Protein AF-A0A059LMU3-F1 (afdb_monomer_lite)

Foldseek 3Di:
DADEDADEQPLLDLVVQLVLLVCVVVVPHYDYDYDYDPNDDPVPDDPPPVVVVLLPDDPVCVVVSVVVVVVVLVVVLVCQVQALANPHDDDDSVRSNVQSVLVLCQLCCCVPVVDRSCVVRVSSVSSNVSVCPDPSNVVSDDDSVSSVVVVCVVSVD

pLDDT: mean 73.36, std 16.22, range [33.53, 94.75]

Structure (mmCIF, N/CA/C/O backbone):
data_AF-A0A059LMU3-F1
#
_entry.id   AF-A0A059LMU3-F1
#
loop_
_atom_site.group_PDB
_atom_site.id
_atom_site.type_symbol
_atom_site.label_atom_id
_atom_site.label_alt_id
_atom_site.label_comp_id
_atom_site.label_asym_id
_atom_site.label_entity_id
_atom_site.label_seq_id
_atom_site.pdbx_PDB_ins_code
_atom_site.Cartn_x
_atom_site.Cartn_y
_atom_site.Cartn_z
_atom_site.occupancy
_atom_site.B_iso_or_equiv
_atom_site.auth_seq_id
_atom_site.auth_comp_id
_atom_site.auth_asym_id
_atom_site.auth_atom_id
_atom_site.pdbx_PDB_model_num
ATOM 1 N N . MET A 1 1 ? 19.673 4.477 -20.933 1.00 38.03 1 MET A N 1
ATOM 2 C CA . MET A 1 1 ? 18.891 5.681 -20.578 1.00 38.03 1 MET A CA 1
ATOM 3 C C . MET A 1 1 ? 18.415 5.478 -19.146 1.00 38.03 1 MET A C 1
ATOM 5 O O . MET A 1 1 ? 17.670 4.538 -18.921 1.00 38.03 1 MET A O 1
ATOM 9 N N . TYR A 1 2 ? 18.937 6.238 -18.179 1.00 33.53 2 TYR A N 1
ATOM 10 C CA . TYR A 1 2 ? 18.577 6.091 -16.762 1.00 33.53 2 TYR A CA 1
ATOM 11 C C . TYR A 1 2 ? 17.353 6.955 -16.453 1.00 33.53 2 TYR A C 1
ATOM 13 O O . TYR A 1 2 ? 17.347 8.138 -16.794 1.00 33.53 2 TYR A O 1
ATOM 21 N N . ALA A 1 3 ? 16.331 6.388 -15.813 1.00 37.47 3 ALA A N 1
ATOM 22 C CA . ALA A 1 3 ? 15.228 7.180 -15.284 1.00 37.47 3 ALA A CA 1
ATOM 23 C C . ALA A 1 3 ? 15.706 7.935 -14.031 1.00 37.47 3 ALA A C 1
ATOM 25 O O . ALA A 1 3 ? 16.198 7.326 -13.078 1.00 37.47 3 ALA A O 1
ATOM 26 N N . LEU A 1 4 ? 15.587 9.264 -14.049 1.00 35.88 4 LEU A N 1
ATOM 27 C CA . LEU A 1 4 ? 15.764 10.119 -12.878 1.00 35.88 4 LEU A CA 1
ATOM 28 C C . LEU A 1 4 ? 14.397 10.292 -12.226 1.00 35.88 4 LEU A C 1
ATOM 30 O O . LEU A 1 4 ? 13.528 10.955 -12.789 1.00 35.88 4 LEU A O 1
ATOM 34 N N . ILE A 1 5 ? 14.202 9.695 -11.053 1.00 45.22 5 ILE A N 1
ATOM 35 C CA . ILE A 1 5 ? 13.010 9.953 -10.247 1.00 45.22 5 ILE A CA 1
ATOM 36 C C . ILE A 1 5 ? 13.415 10.951 -9.168 1.00 45.22 5 ILE A C 1
ATOM 38 O O . ILE A 1 5 ? 14.156 10.571 -8.257 1.00 45.22 5 ILE A O 1
ATOM 42 N N . PRO A 1 6 ? 12.955 12.213 -9.237 1.00 42.69 6 PRO A N 1
ATOM 43 C CA . PRO A 1 6 ? 12.993 13.095 -8.086 1.00 42.69 6 PRO A CA 1
ATOM 44 C C . PRO A 1 6 ? 11.989 12.545 -7.073 1.00 42.69 6 PRO A C 1
ATOM 46 O O . PRO A 1 6 ? 10.802 12.865 -7.088 1.00 42.69 6 PRO A O 1
ATOM 49 N N . THR A 1 7 ? 12.447 11.629 -6.227 1.00 43.62 7 THR A N 1
ATOM 50 C CA . THR A 1 7 ? 11.667 11.197 -5.076 1.00 43.62 7 THR A CA 1
ATOM 51 C C . THR A 1 7 ? 11.616 12.379 -4.116 1.00 43.62 7 THR A C 1
ATOM 53 O O . THR A 1 7 ? 12.660 12.962 -3.802 1.00 43.62 7 THR A O 1
ATOM 56 N N . PHE A 1 8 ? 10.419 12.720 -3.625 1.00 40.78 8 PHE A N 1
ATOM 57 C CA . PHE A 1 8 ? 10.279 13.493 -2.386 1.00 40.78 8 PHE A CA 1
ATOM 58 C C . PHE A 1 8 ? 11.220 12.899 -1.326 1.00 40.78 8 PHE A C 1
ATOM 60 O O . PHE A 1 8 ? 11.594 11.732 -1.433 1.00 40.78 8 PHE A O 1
ATOM 67 N N . ALA A 1 9 ? 11.571 13.661 -0.291 1.00 40.97 9 ALA A N 1
ATOM 68 C CA . ALA A 1 9 ? 12.413 13.241 0.842 1.00 40.97 9 ALA A CA 1
ATOM 69 C C . ALA A 1 9 ? 11.888 12.023 1.655 1.00 40.97 9 ALA A C 1
ATOM 71 O O . ALA A 1 9 ? 12.214 11.851 2.821 1.00 40.97 9 ALA A O 1
ATOM 72 N N . ALA A 1 10 ? 11.056 11.185 1.056 1.00 51.97 10 ALA A N 1
ATOM 73 C CA . ALA A 1 10 ? 10.319 10.094 1.614 1.00 51.97 10 ALA A CA 1
ATOM 74 C C . ALA A 1 10 ? 10.362 8.918 0.628 1.00 51.97 10 ALA A C 1
ATOM 76 O O . ALA A 1 10 ? 9.428 8.727 -0.155 1.00 51.97 10 ALA A O 1
ATOM 77 N N . SER A 1 11 ? 11.404 8.083 0.698 1.00 56.44 11 SER A N 1
ATOM 78 C CA . SER A 1 11 ? 11.331 6.703 0.179 1.00 56.44 11 SER A CA 1
ATOM 79 C C . SER A 1 11 ? 10.106 5.960 0.732 1.00 56.44 11 SER A C 1
ATOM 81 O O . SER A 1 11 ? 9.605 5.047 0.091 1.00 56.44 11 SER A O 1
ATOM 83 N N . TRP A 1 12 ? 9.581 6.430 1.870 1.00 64.81 12 TRP A N 1
ATOM 84 C CA . TRP A 1 12 ? 8.361 5.977 2.523 1.00 64.81 12 TRP A CA 1
ATOM 85 C C . TRP A 1 12 ? 7.051 6.411 1.851 1.00 64.81 12 TRP A C 1
ATOM 87 O O . TRP A 1 12 ? 6.001 5.888 2.196 1.00 64.81 12 TRP A O 1
ATOM 97 N N . SER A 1 13 ? 7.045 7.361 0.908 1.00 76.62 13 SER A N 1
ATOM 98 C CA . SER A 1 13 ? 5.791 7.821 0.294 1.00 76.62 13 SER A CA 1
ATOM 99 C C . SER A 1 13 ? 5.163 6.721 -0.573 1.00 76.62 13 SER A C 1
ATOM 101 O O . SER A 1 13 ? 5.838 6.208 -1.472 1.00 76.62 13 SER A O 1
ATOM 103 N N . PRO A 1 14 ? 3.855 6.418 -0.431 1.00 72.56 14 PRO A N 1
ATOM 104 C CA . PRO A 1 14 ? 3.216 5.353 -1.206 1.00 72.56 14 PRO A CA 1
ATOM 105 C C . PRO A 1 14 ? 3.195 5.662 -2.714 1.00 72.56 14 PRO A C 1
ATOM 107 O O . PRO A 1 14 ? 3.116 4.756 -3.543 1.00 72.56 14 PRO A O 1
ATOM 110 N N . PHE A 1 15 ? 3.312 6.940 -3.086 1.00 72.31 15 PHE A N 1
ATOM 111 C CA . PHE A 1 15 ? 3.406 7.381 -4.477 1.00 72.31 15 PHE A CA 1
ATOM 112 C C . PHE A 1 15 ? 4.798 7.141 -5.062 1.00 72.31 15 PHE A C 1
ATOM 114 O O . PHE A 1 15 ? 4.902 6.688 -6.199 1.00 72.31 15 PHE A O 1
ATOM 121 N N . CYS A 1 16 ? 5.855 7.394 -4.284 1.00 73.38 16 CYS A N 1
ATOM 122 C CA . CYS A 1 16 ? 7.223 7.089 -4.701 1.00 73.38 16 CYS A CA 1
ATOM 123 C C . CYS A 1 16 ? 7.429 5.571 -4.764 1.00 73.38 16 CYS A C 1
ATOM 125 O O . CYS A 1 16 ? 7.912 5.074 -5.779 1.00 73.38 16 CYS A O 1
ATOM 127 N N . HIS A 1 17 ? 6.956 4.830 -3.754 1.00 77.81 17 HIS A N 1
ATOM 128 C CA . HIS A 1 17 ? 7.022 3.368 -3.720 1.00 77.81 17 HIS A CA 1
ATOM 129 C C . HIS A 1 17 ? 6.369 2.751 -4.963 1.00 77.81 17 HIS A C 1
ATOM 131 O O . HIS A 1 17 ? 6.985 1.919 -5.617 1.00 77.81 17 HIS A O 1
ATOM 137 N N . ARG A 1 18 ? 5.183 3.216 -5.385 1.00 82.06 18 ARG A N 1
ATOM 138 C CA . ARG A 1 18 ? 4.551 2.756 -6.637 1.00 82.06 18 ARG A CA 1
ATOM 139 C C . ARG A 1 18 ? 5.484 2.860 -7.849 1.00 82.06 18 ARG A C 1
ATOM 141 O O . ARG A 1 18 ? 5.531 1.942 -8.671 1.00 82.06 18 ARG A O 1
ATOM 148 N N . VAL A 1 19 ? 6.157 4.001 -8.007 1.00 77.81 19 VAL A N 1
ATOM 149 C CA . VAL A 1 19 ? 7.035 4.247 -9.160 1.00 77.81 19 VAL A CA 1
ATOM 150 C C . VAL A 1 19 ? 8.243 3.317 -9.101 1.00 77.81 19 VAL A C 1
ATOM 152 O O . VAL A 1 19 ? 8.541 2.667 -10.100 1.00 77.81 19 VAL A O 1
ATOM 155 N N . LEU A 1 20 ? 8.879 3.195 -7.934 1.00 80.25 20 LEU A N 1
ATOM 156 C CA . LEU A 1 20 ? 10.022 2.300 -7.745 1.00 80.25 20 LEU A CA 1
ATOM 157 C C . LEU A 1 20 ? 9.643 0.843 -8.001 1.00 80.25 20 LEU A C 1
ATOM 159 O O . LEU A 1 20 ? 10.294 0.172 -8.794 1.00 80.25 20 LEU A O 1
ATOM 163 N N . LEU A 1 21 ? 8.509 0.402 -7.456 1.00 83.06 21 LEU A N 1
ATOM 164 C CA . LEU A 1 21 ? 7.998 -0.943 -7.677 1.00 83.06 21 LEU A CA 1
ATOM 165 C C . LEU A 1 21 ? 7.766 -1.222 -9.168 1.00 83.06 21 LEU A C 1
ATOM 167 O O . LEU A 1 21 ? 8.090 -2.294 -9.662 1.00 83.06 21 LEU A O 1
ATOM 171 N N . THR A 1 22 ? 7.246 -0.243 -9.912 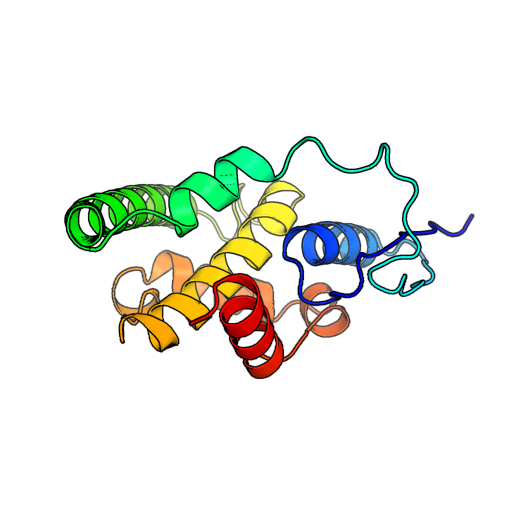1.00 82.00 22 THR A N 1
ATOM 172 C CA . THR A 1 22 ? 7.029 -0.385 -11.360 1.00 82.00 22 THR A CA 1
ATOM 173 C C . THR A 1 22 ? 8.345 -0.522 -12.129 1.00 82.00 22 THR A C 1
ATOM 175 O O . THR A 1 22 ? 8.397 -1.263 -13.111 1.00 82.00 22 THR A O 1
ATOM 178 N N . LEU A 1 23 ? 9.397 0.191 -11.716 1.00 83.69 23 LEU A N 1
ATOM 179 C CA . LEU A 1 23 ? 10.716 0.080 -12.338 1.00 83.69 23 LEU A CA 1
ATOM 180 C C . LEU A 1 23 ? 11.382 -1.263 -12.036 1.00 83.69 23 LEU A C 1
ATOM 182 O O . LEU A 1 23 ? 11.907 -1.885 -12.958 1.00 83.69 23 LEU A O 1
ATOM 186 N N . GLU A 1 24 ? 11.302 -1.718 -10.785 1.00 87.00 24 GLU A N 1
ATOM 187 C CA . GLU A 1 24 ? 11.817 -3.019 -10.349 1.00 87.00 24 GLU A CA 1
ATOM 188 C C . GLU A 1 24 ? 11.137 -4.175 -11.092 1.00 87.00 24 GLU A C 1
ATOM 190 O O . GLU A 1 24 ? 11.811 -5.022 -11.672 1.00 87.00 24 GLU A O 1
ATOM 195 N N . GLU A 1 25 ? 9.802 -4.174 -11.170 1.00 86.00 25 GLU A N 1
ATOM 196 C CA . GLU A 1 25 ? 9.029 -5.197 -11.896 1.00 86.00 25 GLU A CA 1
ATOM 197 C C . GLU A 1 25 ? 9.345 -5.242 -13.396 1.00 86.00 25 GLU A C 1
ATOM 199 O O . GLU A 1 25 ? 9.220 -6.281 -14.039 1.00 86.00 25 GLU A O 1
ATOM 204 N N . LYS A 1 26 ? 9.743 -4.107 -13.977 1.00 86.31 26 LYS A N 1
ATOM 205 C CA . LYS A 1 26 ? 10.131 -4.017 -15.389 1.00 86.31 26 LYS A CA 1
ATOM 206 C C . LYS A 1 26 ? 11.628 -4.221 -15.617 1.00 86.31 26 LYS A C 1
ATOM 208 O O . LYS A 1 26 ? 12.055 -4.146 -16.767 1.00 86.31 26 LYS A O 1
ATOM 213 N N . HIS A 1 27 ? 12.411 -4.446 -14.561 1.00 84.38 27 HIS A N 1
ATOM 214 C CA . HIS A 1 27 ? 13.871 -4.541 -14.610 1.00 84.38 27 HIS A CA 1
ATOM 215 C C . HIS A 1 27 ? 14.533 -3.350 -15.328 1.00 84.38 27 HIS A C 1
ATOM 217 O O . HIS A 1 27 ? 15.506 -3.503 -16.067 1.00 84.38 27 HIS A O 1
ATOM 223 N N . ILE A 1 28 ? 13.986 -2.145 -15.140 1.00 80.25 28 ILE A N 1
ATOM 224 C CA . ILE A 1 28 ? 14.521 -0.925 -15.752 1.00 80.25 28 ILE A CA 1
ATOM 225 C C . ILE A 1 28 ? 15.575 -0.344 -14.805 1.00 80.25 28 ILE A C 1
ATOM 227 O O . ILE A 1 28 ? 15.220 0.003 -13.683 1.00 80.25 28 ILE A O 1
ATOM 231 N N . PRO A 1 29 ? 16.842 -0.175 -15.224 1.00 77.69 29 PRO A N 1
ATOM 232 C CA . PRO A 1 29 ? 17.863 0.415 -14.367 1.00 77.69 29 PRO A CA 1
ATOM 233 C C . PRO A 1 29 ? 17.553 1.888 -14.077 1.00 77.69 29 PRO A C 1
ATOM 235 O O . PRO A 1 29 ? 17.262 2.678 -14.983 1.00 77.69 29 PRO A O 1
ATOM 238 N N . TYR A 1 30 ? 17.663 2.282 -12.812 1.00 76.50 30 TYR A N 1
ATOM 239 C CA . TYR A 1 30 ? 17.413 3.649 -12.364 1.00 76.50 30 TYR A CA 1
ATOM 240 C C . TYR A 1 30 ? 18.447 4.110 -11.341 1.00 76.50 30 TYR A C 1
ATOM 242 O O . TYR A 1 30 ? 19.219 3.323 -10.800 1.00 76.50 30 TYR A O 1
ATOM 250 N N . SER A 1 31 ? 18.465 5.420 -11.097 1.00 69.56 31 SER A N 1
ATOM 251 C CA . SER A 1 31 ? 19.249 6.019 -10.019 1.00 69.56 31 SER A CA 1
ATOM 252 C C . SER A 1 31 ? 18.323 6.828 -9.124 1.00 69.56 31 SER A C 1
ATOM 254 O O . SER A 1 31 ? 17.533 7.641 -9.611 1.00 69.56 31 SER A O 1
ATOM 256 N N . LEU A 1 32 ? 18.402 6.589 -7.817 1.00 67.00 32 LEU A N 1
ATOM 257 C CA . LEU A 1 32 ? 17.657 7.362 -6.832 1.00 67.00 32 LEU A CA 1
ATOM 258 C C . LEU A 1 32 ? 18.382 8.675 -6.567 1.00 67.00 32 LEU A C 1
ATOM 260 O O . LEU A 1 32 ? 19.571 8.687 -6.242 1.00 67.00 32 LEU A O 1
ATOM 264 N N . ARG A 1 33 ? 17.650 9.783 -6.665 1.00 61.19 33 ARG A N 1
ATOM 265 C CA . ARG A 1 33 ? 18.094 11.075 -6.148 1.00 61.19 33 ARG A CA 1
ATOM 266 C C . ARG A 1 33 ? 17.113 11.539 -5.088 1.00 61.19 33 ARG A C 1
ATOM 268 O O . ARG A 1 33 ? 15.981 11.909 -5.391 1.00 61.19 33 ARG A O 1
ATOM 275 N N . TYR A 1 34 ? 17.580 11.520 -3.847 1.00 61.22 34 TYR A N 1
ATOM 276 C CA . TYR A 1 34 ? 16.844 12.055 -2.714 1.00 61.22 34 TYR A CA 1
ATOM 277 C C . TYR A 1 34 ? 16.867 13.580 -2.779 1.00 61.22 34 TYR A C 1
ATOM 279 O O . TYR A 1 34 ? 17.931 14.185 -2.665 1.00 61.22 34 TYR A O 1
ATOM 287 N N . VAL A 1 35 ? 15.700 14.191 -2.971 1.00 55.66 35 VAL A N 1
ATOM 288 C CA . VAL A 1 35 ? 15.544 15.650 -2.950 1.00 55.66 35 VAL A CA 1
ATOM 289 C C . VAL A 1 35 ? 15.075 16.055 -1.558 1.00 55.66 35 VAL A C 1
ATOM 291 O O . VAL A 1 35 ? 14.077 15.524 -1.061 1.00 55.66 35 VAL A O 1
ATOM 294 N N . LYS A 1 36 ? 15.791 16.972 -0.897 1.00 51.97 36 LYS A N 1
ATOM 295 C CA . LYS A 1 36 ? 15.404 17.446 0.439 1.00 51.97 36 LYS A CA 1
ATOM 296 C C . LYS A 1 36 ? 14.143 18.310 0.359 1.00 51.97 36 LYS A C 1
ATOM 298 O O . LYS A 1 36 ? 13.894 19.018 -0.616 1.00 51.97 36 LYS A O 1
ATOM 303 N N . LYS A 1 37 ? 13.334 18.276 1.423 1.00 46.25 37 LYS A N 1
ATOM 304 C CA . LYS A 1 37 ? 12.179 19.171 1.585 1.00 46.25 37 LYS A CA 1
ATOM 305 C C . LYS A 1 37 ? 12.680 20.626 1.569 1.00 46.25 37 LYS A C 1
ATOM 307 O O . LYS A 1 37 ? 13.421 21.004 2.469 1.00 46.25 37 LYS A O 1
ATOM 312 N N . GLY A 1 38 ? 12.290 21.403 0.555 1.00 46.78 38 GLY A N 1
ATOM 313 C CA . GLY A 1 38 ? 12.714 22.800 0.358 1.00 46.78 38 GLY A CA 1
ATOM 314 C C . GLY A 1 38 ? 13.500 23.074 -0.932 1.00 46.78 38 GLY A C 1
ATOM 315 O O . GLY A 1 38 ? 13.710 24.232 -1.260 1.00 46.78 38 GLY A O 1
ATOM 316 N N . GLU A 1 39 ? 13.892 22.041 -1.685 1.00 48.47 39 GLU A N 1
ATOM 317 C CA . GLU A 1 39 ? 14.620 22.181 -2.964 1.00 48.47 39 GLU A CA 1
ATOM 318 C C . GLU A 1 39 ? 13.706 22.089 -4.208 1.00 48.47 39 GLU A C 1
ATOM 320 O O . GLU A 1 39 ? 14.186 22.041 -5.340 1.00 48.47 39 GLU A O 1
ATOM 325 N N . PHE A 1 40 ? 12.381 22.045 -4.022 1.00 43.00 40 PHE A N 1
ATOM 326 C CA . PHE A 1 40 ? 11.423 21.956 -5.128 1.00 43.00 40 PHE A CA 1
ATOM 327 C C . PHE A 1 40 ? 11.035 23.348 -5.660 1.00 43.00 40 PHE A C 1
ATOM 329 O O . PHE A 1 40 ? 10.807 24.246 -4.854 1.00 43.00 40 PHE A O 1
ATOM 336 N N . PRO A 1 41 ? 10.879 23.525 -6.987 1.00 46.50 41 PRO A N 1
ATOM 337 C CA . PRO A 1 41 ? 10.273 24.724 -7.567 1.00 46.50 41 PRO A CA 1
ATOM 338 C C . PRO A 1 41 ? 8.810 24.898 -7.125 1.00 46.50 41 PRO A C 1
ATOM 340 O O . PRO A 1 41 ? 8.047 23.928 -7.106 1.00 46.50 41 PRO A O 1
ATOM 343 N N . ASP A 1 42 ? 8.395 26.136 -6.849 1.00 47.84 42 ASP A N 1
ATOM 344 C CA . ASP A 1 42 ? 7.095 26.483 -6.242 1.00 47.84 42 ASP A CA 1
ATOM 345 C C . ASP A 1 42 ? 5.852 25.979 -7.007 1.00 47.84 42 ASP A C 1
ATOM 347 O O . ASP A 1 42 ? 4.777 25.820 -6.432 1.00 47.84 42 ASP A O 1
ATOM 351 N N . TRP A 1 43 ? 5.979 25.659 -8.297 1.00 49.19 43 TRP A N 1
ATOM 352 C CA . TRP A 1 43 ? 4.868 25.204 -9.142 1.00 49.19 43 TRP A CA 1
ATOM 353 C C . TRP A 1 43 ? 4.489 23.716 -8.968 1.00 49.19 43 TRP A C 1
ATOM 355 O O . TRP A 1 43 ? 3.544 23.246 -9.600 1.00 49.19 43 TRP A O 1
ATOM 365 N N . PHE A 1 44 ? 5.185 22.958 -8.109 1.00 42.66 44 PHE A N 1
ATOM 366 C CA . PHE A 1 44 ? 5.035 21.496 -7.985 1.00 42.66 44 PHE A CA 1
ATOM 367 C C . PHE A 1 44 ? 3.808 21.013 -7.169 1.00 42.66 44 PHE A C 1
ATOM 369 O O . PHE A 1 44 ? 3.530 19.815 -7.122 1.00 42.66 44 PHE A O 1
ATOM 376 N N . SER A 1 45 ? 3.041 21.896 -6.519 1.00 55.28 45 SER A N 1
ATOM 377 C CA . SER A 1 45 ? 2.024 21.492 -5.527 1.00 55.28 45 SER A CA 1
ATOM 378 C C . SER A 1 45 ? 0.606 21.919 -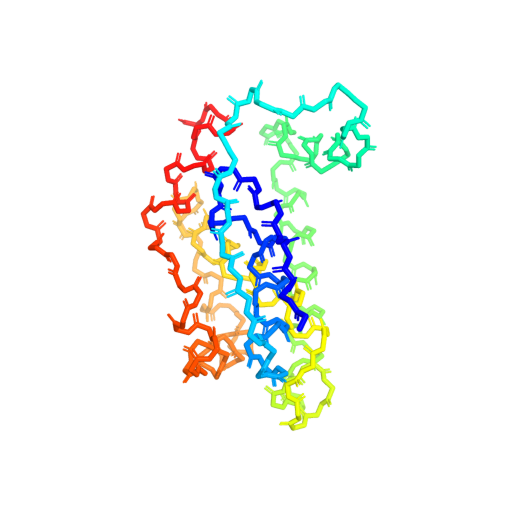5.900 1.00 55.28 45 SER A C 1
ATOM 380 O O . SER A 1 45 ? 0.223 23.032 -5.576 1.00 55.28 45 SER A O 1
ATOM 382 N N . ASN A 1 46 ? -0.202 21.034 -6.504 1.00 51.94 46 ASN A N 1
ATOM 383 C CA . ASN A 1 46 ? -1.653 21.279 -6.664 1.00 51.94 46 ASN A CA 1
ATOM 384 C C . ASN A 1 46 ? -2.580 20.040 -6.591 1.00 51.94 46 ASN A C 1
ATOM 386 O O . ASN A 1 46 ? -3.772 20.164 -6.852 1.00 51.94 46 ASN A O 1
ATOM 390 N N . LEU A 1 47 ? -2.101 18.849 -6.198 1.00 49.72 47 LEU A N 1
ATOM 391 C CA . LEU A 1 47 ? -2.954 17.637 -6.150 1.00 49.72 47 LEU A CA 1
ATOM 392 C C . LEU A 1 47 ? -3.241 17.104 -4.732 1.00 49.72 47 LEU A C 1
ATOM 394 O O . LEU A 1 47 ? -4.250 16.444 -4.502 1.00 49.72 47 LEU A O 1
ATOM 398 N N . PHE A 1 48 ? -2.381 17.415 -3.764 1.00 52.34 48 PHE A N 1
ATOM 399 C CA . PHE A 1 48 ? -2.442 16.894 -2.393 1.00 52.34 48 PHE A CA 1
ATOM 400 C C . PHE A 1 48 ? -3.455 17.531 -1.406 1.00 52.34 48 PHE A C 1
ATOM 402 O O . PHE A 1 48 ? -3.780 16.857 -0.428 1.00 52.34 48 PHE A O 1
ATOM 409 N N . PRO A 1 49 ? -3.998 18.755 -1.606 1.00 58.69 49 PRO A N 1
ATOM 410 C CA . PRO A 1 49 ? -4.871 19.395 -0.611 1.00 58.69 49 PRO A CA 1
ATOM 411 C C . PRO A 1 49 ? -6.125 18.588 -0.230 1.00 58.69 49 PRO A C 1
ATOM 413 O O . PRO A 1 49 ? -6.421 18.446 0.949 1.00 58.69 49 PRO A O 1
ATOM 416 N N . LYS A 1 50 ? -6.795 17.939 -1.195 1.00 55.19 50 LYS A N 1
ATOM 417 C CA . LYS A 1 50 ? -8.065 17.221 -0.949 1.00 55.19 50 LYS A CA 1
ATOM 418 C C . LYS A 1 50 ? -7.938 15.977 -0.065 1.00 55.19 50 LYS A C 1
ATOM 420 O O . LYS A 1 50 ? -8.882 15.593 0.611 1.00 55.19 50 LYS A O 1
ATOM 425 N N . PHE A 1 51 ? -6.780 15.322 -0.095 1.00 50.69 51 PHE A N 1
ATOM 426 C CA . PHE A 1 51 ? -6.497 14.164 0.756 1.00 50.69 51 PHE A CA 1
ATOM 427 C C . PHE A 1 51 ? -6.134 14.597 2.187 1.00 50.69 51 PHE A C 1
ATOM 429 O O . PHE A 1 51 ? -6.477 13.918 3.151 1.00 50.69 51 PHE A O 1
ATOM 436 N N . VAL A 1 52 ? -5.496 15.763 2.329 1.00 58.03 52 VAL A N 1
ATOM 437 C CA . VAL A 1 52 ? -5.172 16.378 3.626 1.00 58.03 52 VAL A CA 1
ATOM 438 C C . VAL A 1 52 ? -6.434 16.848 4.355 1.00 58.03 52 VAL A C 1
ATOM 440 O O . VAL A 1 52 ? -6.485 16.760 5.579 1.00 58.03 52 VAL A O 1
ATOM 443 N N . ASP A 1 53 ? -7.462 17.279 3.625 1.00 59.94 53 ASP A N 1
ATOM 444 C CA . ASP A 1 53 ? -8.738 17.705 4.213 1.00 59.94 53 ASP A CA 1
ATOM 445 C C . ASP A 1 53 ? -9.471 16.555 4.929 1.00 59.94 53 ASP A C 1
ATOM 447 O O . ASP A 1 53 ? -10.035 16.761 6.000 1.00 59.94 53 ASP A O 1
ATOM 451 N N . VAL A 1 54 ? -9.383 15.324 4.408 1.00 55.94 54 VAL A N 1
ATOM 452 C CA . VAL A 1 54 ? -9.955 14.122 5.050 1.00 55.94 54 VAL A CA 1
ATOM 453 C C . VAL A 1 54 ? -9.219 13.777 6.346 1.00 55.94 54 VAL A C 1
ATOM 455 O O . VAL A 1 54 ? -9.833 13.393 7.336 1.00 55.94 54 VAL A O 1
ATOM 458 N N . LEU A 1 55 ? -7.896 13.944 6.362 1.00 53.12 55 LEU A N 1
ATOM 459 C CA . LEU A 1 55 ? -7.059 13.608 7.517 1.00 53.12 55 LEU A CA 1
ATOM 460 C C . LEU A 1 55 ? -7.151 14.628 8.660 1.00 53.12 55 LEU A C 1
ATOM 462 O O . LEU A 1 55 ? -6.788 14.310 9.788 1.00 53.12 55 LEU A O 1
ATOM 466 N N . LYS A 1 56 ? -7.636 15.841 8.381 1.00 54.28 56 LYS A N 1
ATOM 467 C CA . LYS A 1 56 ? -7.833 16.915 9.367 1.00 54.28 56 LYS A CA 1
ATOM 468 C C . LYS A 1 56 ? -9.246 16.957 9.967 1.00 54.28 56 LYS A C 1
ATOM 470 O O . LYS A 1 56 ? -9.526 17.851 10.765 1.00 54.28 56 LYS A O 1
ATOM 475 N N . ALA A 1 57 ? -10.137 16.037 9.591 1.00 51.22 57 ALA A N 1
ATOM 476 C CA . ALA A 1 57 ? -11.507 15.993 10.103 1.00 51.22 57 ALA A CA 1
ATOM 477 C C . ALA A 1 57 ? -11.565 15.638 11.609 1.00 51.22 57 ALA A C 1
ATOM 479 O O . ALA A 1 57 ? -10.709 14.927 12.135 1.00 51.22 57 ALA A O 1
ATOM 480 N N . THR A 1 58 ? -12.563 16.168 12.326 1.00 37.25 58 THR A N 1
ATOM 481 C CA . THR A 1 58 ? -12.626 16.170 13.806 1.00 37.25 58 THR A CA 1
ATOM 482 C C . THR A 1 58 ? -13.246 14.903 14.423 1.00 37.25 58 THR A C 1
ATOM 484 O O . THR A 1 58 ? -13.823 14.069 13.732 1.00 37.25 58 THR A O 1
ATOM 487 N N . SER A 1 59 ? -13.172 14.746 15.757 1.00 49.59 59 SER A N 1
ATOM 488 C CA . SER A 1 59 ? -13.625 13.546 16.497 1.00 49.59 59 SER A CA 1
ATOM 489 C C . SER A 1 59 ? -15.112 13.194 16.343 1.00 49.59 59 SER A C 1
ATOM 491 O O . SER A 1 59 ? -15.476 12.035 16.530 1.00 49.59 59 SER A O 1
ATOM 493 N N . LYS A 1 60 ? -15.965 14.150 15.959 1.00 46.22 60 LYS A N 1
ATOM 494 C CA . LYS A 1 60 ? -17.388 13.912 15.662 1.00 46.22 60 LYS A CA 1
ATOM 495 C C . LYS A 1 60 ? -17.598 13.168 14.330 1.00 46.22 60 LYS A C 1
ATOM 497 O O . LYS A 1 60 ? -18.610 12.496 14.170 1.00 46.22 60 LYS A O 1
ATOM 502 N N . ASP A 1 61 ? -16.607 13.220 13.438 1.00 53.59 61 ASP A N 1
ATOM 503 C CA . ASP A 1 61 ? -16.624 12.643 12.085 1.00 53.59 61 ASP A CA 1
ATOM 504 C C . ASP A 1 61 ? -15.831 11.323 11.994 1.00 53.59 61 ASP A C 1
ATOM 506 O O . ASP A 1 61 ? -15.819 10.655 10.957 1.00 53.59 61 ASP A O 1
ATOM 510 N N . LYS A 1 62 ? -15.163 10.924 13.087 1.00 56.38 62 LYS A N 1
ATOM 511 C CA . LYS A 1 62 ? -14.255 9.764 13.145 1.00 56.38 62 LYS A CA 1
ATOM 512 C C . LYS A 1 62 ? -14.967 8.425 12.937 1.00 56.38 62 LYS A C 1
ATOM 514 O O . LYS A 1 62 ? -14.432 7.562 12.249 1.00 56.38 62 LYS A O 1
ATOM 519 N N . ALA A 1 63 ? -16.167 8.261 13.502 1.00 62.56 63 ALA A N 1
ATOM 520 C CA . ALA A 1 63 ? -16.970 7.046 13.331 1.00 62.56 63 ALA A CA 1
ATOM 521 C C . ALA A 1 63 ? -17.405 6.869 11.867 1.00 62.56 63 ALA A C 1
ATOM 523 O O . ALA A 1 63 ? -17.092 5.851 11.258 1.00 62.56 63 ALA A O 1
ATOM 524 N N . SER A 1 64 ? -17.977 7.917 11.265 1.00 68.19 64 SER A N 1
ATOM 525 C CA . SER A 1 64 ? -18.368 7.917 9.849 1.00 68.19 64 SER A CA 1
ATOM 526 C C . SER A 1 64 ? -17.170 7.721 8.908 1.00 68.19 64 SER A C 1
ATOM 528 O O . SER A 1 64 ? -17.248 6.968 7.939 1.00 68.19 64 SER A O 1
ATOM 530 N N . SER A 1 65 ? -16.021 8.328 9.224 1.00 71.19 65 SER A N 1
ATOM 531 C CA . SER A 1 65 ? -14.785 8.143 8.451 1.00 71.19 65 SER A CA 1
ATOM 532 C C . SER A 1 65 ? -14.246 6.710 8.543 1.00 71.19 65 SER A C 1
ATOM 534 O O . SER A 1 65 ? -13.755 6.167 7.552 1.00 71.19 65 SER A O 1
ATOM 536 N N . LYS A 1 66 ? -14.354 6.073 9.718 1.00 76.06 66 LYS A N 1
ATOM 537 C CA . LYS A 1 66 ? -13.975 4.668 9.915 1.00 76.06 66 LYS A CA 1
ATOM 538 C C . LYS A 1 66 ? -14.905 3.728 9.150 1.00 76.06 66 LYS A C 1
ATOM 540 O O . LYS A 1 66 ? -14.411 2.827 8.481 1.00 76.06 66 LYS A O 1
ATOM 545 N N . GLU A 1 67 ? -16.212 3.967 9.192 1.00 78.06 67 GLU A N 1
ATOM 546 C CA . GLU A 1 67 ? -17.216 3.202 8.438 1.00 78.06 67 GLU A CA 1
ATOM 547 C C . GLU A 1 67 ? -16.982 3.305 6.923 1.00 78.06 67 GLU A C 1
ATOM 549 O O . GLU A 1 67 ? -17.001 2.296 6.217 1.00 78.06 67 GLU A O 1
ATOM 554 N N . ALA A 1 68 ? -16.668 4.503 6.419 1.00 77.00 68 ALA A N 1
ATOM 555 C CA . ALA A 1 68 ? -16.312 4.702 5.01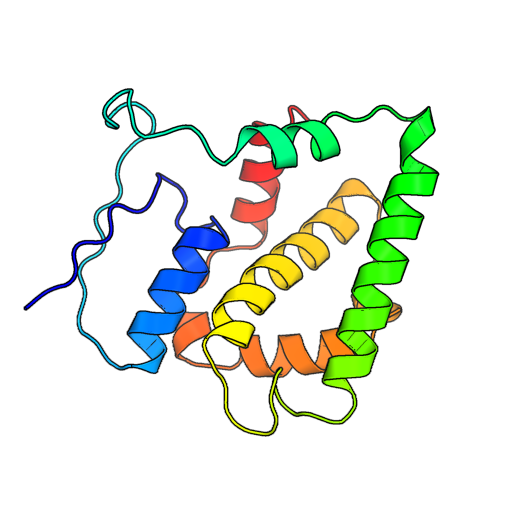6 1.00 77.00 68 ALA A CA 1
ATOM 556 C C . ALA A 1 68 ? -15.047 3.914 4.628 1.00 77.00 68 ALA A C 1
ATOM 558 O O . ALA A 1 68 ? -15.030 3.236 3.600 1.00 77.00 68 ALA A O 1
ATOM 559 N N . LEU A 1 69 ? -14.007 3.935 5.470 1.00 77.06 69 LEU A N 1
ATOM 560 C CA . LEU A 1 69 ? -12.794 3.144 5.245 1.00 77.06 69 LEU A CA 1
ATOM 561 C C . LEU A 1 69 ? -13.079 1.634 5.275 1.00 77.06 69 LEU A C 1
ATOM 563 O O . LEU A 1 69 ? -12.546 0.898 4.448 1.00 77.06 69 LEU A O 1
ATOM 567 N N . GLN A 1 70 ? -13.923 1.167 6.194 1.00 83.88 70 GLN A N 1
ATOM 568 C CA . GLN A 1 70 ? -14.341 -0.235 6.267 1.00 83.88 70 GLN A CA 1
ATOM 569 C C . GLN A 1 70 ? -15.105 -0.673 5.012 1.00 83.88 70 GLN A C 1
ATOM 571 O O . GLN A 1 70 ? -14.867 -1.773 4.510 1.00 83.88 70 GLN A O 1
ATOM 576 N N . SER A 1 71 ? -15.976 0.185 4.473 1.00 76.06 71 SER A N 1
ATOM 577 C CA . SER A 1 71 ? -16.688 -0.064 3.212 1.00 76.06 71 SER A CA 1
ATOM 578 C C . SER A 1 71 ? -15.714 -0.236 2.040 1.00 76.06 71 SER A C 1
ATOM 580 O O . SER A 1 71 ? -15.750 -1.246 1.336 1.00 76.06 71 SER A O 1
ATOM 582 N N . GLU A 1 72 ? -14.758 0.685 1.891 1.00 80.12 72 GLU A N 1
ATOM 583 C CA . GLU A 1 72 ? -13.736 0.606 0.839 1.00 80.12 72 GLU A CA 1
ATOM 584 C C . GLU A 1 72 ? -12.831 -0.627 0.993 1.00 80.12 72 GLU A C 1
ATOM 586 O O . GLU A 1 72 ? -12.517 -1.296 0.008 1.00 80.12 72 GLU A O 1
ATOM 591 N N . LEU A 1 73 ? -12.426 -0.973 2.222 1.00 83.38 73 LEU A N 1
ATOM 592 C CA . LEU A 1 73 ? -11.628 -2.175 2.492 1.00 83.38 73 LEU A CA 1
ATOM 593 C C . LEU A 1 73 ? -12.400 -3.460 2.184 1.00 83.38 73 LEU A C 1
ATOM 595 O O . LEU A 1 73 ? -11.810 -4.393 1.645 1.00 83.38 73 LEU A O 1
ATOM 599 N N . SER A 1 74 ? -13.705 -3.492 2.454 1.00 81.00 74 SER A N 1
ATOM 600 C CA . SER A 1 74 ? -14.564 -4.626 2.092 1.00 81.00 74 SER A CA 1
ATOM 601 C C . SER A 1 74 ? -14.619 -4.793 0.572 1.00 81.00 74 SER A C 1
ATOM 603 O O . SER A 1 74 ? -14.299 -5.863 0.062 1.00 81.00 74 SER A O 1
ATOM 605 N N . ALA A 1 75 ? -14.865 -3.705 -0.167 1.00 78.69 75 ALA A N 1
ATOM 606 C CA . ALA A 1 75 ? -14.883 -3.718 -1.631 1.00 78.69 75 ALA A CA 1
ATOM 607 C C . ALA A 1 75 ? -13.519 -4.077 -2.256 1.00 78.69 75 ALA A C 1
ATOM 609 O O . ALA A 1 75 ? -13.451 -4.644 -3.351 1.00 78.69 75 ALA A O 1
ATOM 610 N N . VAL A 1 76 ? -12.409 -3.726 -1.597 1.00 79.81 76 VAL A N 1
ATOM 611 C CA . VAL A 1 76 ? -11.067 -4.186 -1.985 1.00 79.81 76 VAL A CA 1
ATOM 612 C C . VAL A 1 76 ? -10.906 -5.676 -1.699 1.00 79.81 76 VAL A C 1
ATOM 614 O O . VAL A 1 76 ? -10.387 -6.385 -2.556 1.00 79.81 76 VAL A O 1
ATOM 617 N N . GLY A 1 77 ? -11.346 -6.148 -0.531 1.00 82.44 77 GLY A N 1
ATOM 618 C CA . GLY A 1 77 ? -11.328 -7.557 -0.146 1.00 82.44 77 GLY A CA 1
ATOM 619 C C . GLY A 1 77 ? -12.032 -8.436 -1.174 1.00 82.44 77 GLY A C 1
ATOM 620 O O . GLY A 1 77 ? -11.384 -9.312 -1.734 1.00 82.44 77 GLY A O 1
ATOM 621 N N . GLU A 1 78 ? -13.284 -8.120 -1.507 1.00 81.12 78 GLU A N 1
ATOM 622 C CA . GLU A 1 78 ? -14.099 -8.841 -2.500 1.00 81.12 78 GLU A CA 1
ATOM 623 C C . GLU A 1 78 ? -13.385 -8.975 -3.854 1.00 81.12 78 GLU A C 1
ATOM 625 O O . GLU A 1 78 ? -13.309 -10.052 -4.437 1.00 81.12 78 GLU A O 1
ATOM 630 N N . LYS A 1 79 ? -12.763 -7.896 -4.348 1.00 78.75 79 LYS A N 1
ATOM 631 C CA . LYS A 1 79 ? -12.020 -7.919 -5.626 1.00 78.75 79 LYS A CA 1
ATOM 632 C C . LYS A 1 79 ? -10.768 -8.802 -5.587 1.00 78.75 79 LYS A C 1
ATOM 634 O O . LYS A 1 79 ? -10.265 -9.200 -6.641 1.00 78.75 79 LYS A O 1
ATOM 639 N N . LEU A 1 80 ? -10.238 -9.060 -4.393 1.00 79.81 80 LEU A N 1
ATOM 640 C CA . LEU A 1 80 ? -9.030 -9.846 -4.154 1.00 79.81 80 LEU A CA 1
ATOM 641 C C . LEU A 1 80 ? -9.319 -11.297 -3.743 1.00 79.81 80 LEU A C 1
ATOM 643 O O . LEU A 1 80 ? -8.370 -12.075 -3.669 1.00 79.81 80 LEU A O 1
ATOM 647 N N . GLU A 1 81 ? -10.569 -11.672 -3.464 1.00 79.06 81 GLU A N 1
ATOM 648 C CA . GLU A 1 81 ? -10.923 -13.035 -3.036 1.00 79.06 81 GLU A CA 1
ATOM 649 C C . GLU A 1 81 ? -10.650 -14.065 -4.134 1.00 79.06 81 GLU A C 1
ATOM 651 O O . GLU A 1 81 ? -9.985 -15.072 -3.885 1.00 79.06 81 GLU A O 1
ATOM 656 N N . ASP A 1 82 ? -11.061 -13.758 -5.363 1.00 74.44 82 ASP A N 1
ATOM 657 C CA . ASP A 1 82 ? -10.948 -14.680 -6.498 1.00 74.44 82 ASP A CA 1
A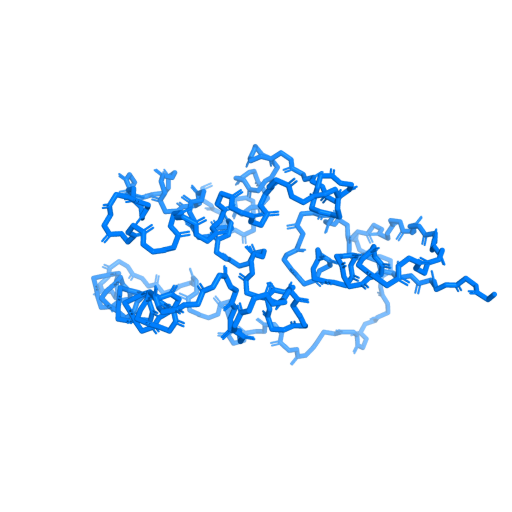TOM 658 C C . ASP A 1 82 ? -9.610 -14.584 -7.244 1.00 74.44 82 ASP A C 1
ATOM 660 O O . ASP A 1 82 ? -9.360 -15.341 -8.183 1.00 74.44 82 ASP A O 1
ATOM 664 N N . ASN A 1 83 ? -8.733 -13.647 -6.865 1.00 74.88 83 ASN A N 1
ATOM 665 C CA . ASN A 1 83 ? -7.522 -13.350 -7.623 1.00 74.88 83 ASN A CA 1
ATOM 666 C C . ASN A 1 83 ? -6.260 -13.301 -6.752 1.00 74.88 83 ASN A C 1
ATOM 668 O O . ASN A 1 83 ? -6.227 -12.763 -5.644 1.00 74.88 83 ASN A O 1
ATOM 672 N N . LYS A 1 84 ? -5.140 -13.789 -7.295 1.00 82.69 84 LYS A N 1
ATOM 673 C CA . LYS A 1 84 ? -3.835 -13.686 -6.625 1.00 82.69 84 LYS A CA 1
ATOM 674 C C . LYS A 1 84 ? -3.392 -12.225 -6.451 1.00 82.69 84 LYS A C 1
ATOM 676 O O . LYS A 1 84 ? -2.831 -11.884 -5.405 1.00 82.69 84 LYS A O 1
ATOM 681 N N . PHE A 1 85 ? -3.658 -11.388 -7.449 1.00 82.94 85 PHE A N 1
ATOM 682 C CA . PHE A 1 85 ? -3.417 -9.945 -7.516 1.00 82.94 85 PHE A CA 1
ATOM 683 C C . PHE A 1 85 ? -4.669 -9.241 -8.070 1.00 82.94 85 PHE A C 1
ATOM 685 O O . PHE A 1 85 ? -5.644 -9.895 -8.409 1.00 82.94 85 PHE A O 1
ATOM 692 N N . TYR A 1 86 ? -4.680 -7.915 -8.183 1.00 68.88 86 TYR A N 1
ATOM 693 C CA . TYR A 1 86 ? -5.854 -7.118 -8.556 1.00 68.88 86 TYR A CA 1
ATOM 694 C C . TYR A 1 86 ? -6.558 -7.596 -9.836 1.00 68.88 86 TYR A C 1
ATOM 696 O O . TYR A 1 86 ? -7.774 -7.470 -9.953 1.00 68.88 86 TYR A O 1
ATOM 704 N N . LYS A 1 87 ? -5.809 -8.134 -10.808 1.00 75.44 87 LYS A N 1
ATOM 705 C CA . LYS A 1 87 ? -6.364 -8.670 -12.056 1.00 75.44 87 LYS A CA 1
ATOM 706 C C . LYS A 1 87 ? -5.767 -10.041 -12.389 1.00 75.44 87 LYS A C 1
ATOM 708 O O . LYS A 1 87 ? -4.992 -10.176 -13.336 1.00 75.44 87 LYS A O 1
ATOM 713 N N . GLY A 1 88 ? -6.146 -11.048 -11.606 1.00 78.38 88 GLY A N 1
ATOM 714 C CA . GLY A 1 88 ? -5.750 -12.444 -11.805 1.00 78.38 88 GLY A CA 1
ATOM 715 C C . GLY A 1 88 ? -4.388 -12.778 -11.198 1.00 78.38 88 GLY A C 1
ATOM 716 O O . GLY A 1 88 ? -4.060 -12.341 -10.095 1.00 78.38 88 GLY A O 1
ATOM 717 N N . ASP A 1 89 ? -3.590 -13.568 -11.916 1.00 86.56 89 ASP A N 1
ATOM 718 C CA . ASP A 1 89 ? -2.355 -14.162 -11.383 1.00 86.56 89 ASP A CA 1
ATOM 719 C C . ASP A 1 89 ? -1.096 -13.307 -11.534 1.00 86.56 89 ASP A C 1
ATOM 721 O O . ASP A 1 89 ? -0.063 -13.598 -10.917 1.00 86.56 89 ASP A O 1
ATOM 725 N N . LEU A 1 90 ? -1.170 -12.250 -12.343 1.00 82.62 90 LEU A N 1
ATOM 726 C CA . LEU A 1 90 ? -0.036 -11.392 -12.659 1.00 82.62 90 LEU A CA 1
ATOM 727 C C . LEU A 1 90 ? -0.089 -10.096 -11.857 1.00 82.62 90 LEU A C 1
ATOM 729 O O . LEU A 1 90 ? -1.103 -9.404 -11.823 1.00 82.62 90 LEU A O 1
ATOM 733 N N . PHE A 1 91 ? 1.046 -9.756 -11.254 1.00 82.50 91 PHE A N 1
ATOM 734 C CA . PHE A 1 91 ? 1.233 -8.478 -10.585 1.00 82.50 91 PHE A CA 1
ATOM 735 C C . PHE A 1 91 ? 1.321 -7.356 -11.628 1.00 82.50 91 PHE A C 1
ATOM 737 O O . PHE A 1 91 ? 2.109 -7.449 -12.572 1.00 82.50 91 PHE A O 1
ATOM 744 N N . GLY A 1 92 ? 0.528 -6.296 -11.470 1.00 75.56 92 GLY A N 1
ATOM 745 C CA . GLY A 1 92 ? 0.432 -5.211 -12.443 1.00 75.56 92 GLY A CA 1
ATOM 746 C C . GLY A 1 92 ? 0.490 -3.806 -11.847 1.00 75.56 92 GLY A C 1
ATOM 747 O O . GLY A 1 92 ? 0.709 -3.579 -10.659 1.00 75.56 92 GLY A O 1
ATOM 748 N N . ALA A 1 93 ? 0.263 -2.811 -12.708 1.00 71.88 93 ALA A N 1
ATOM 749 C CA . ALA A 1 93 ? 0.317 -1.398 -12.323 1.00 71.88 93 ALA A CA 1
ATOM 750 C C . ALA A 1 93 ? -0.740 -1.009 -11.271 1.00 71.88 93 ALA A C 1
ATOM 752 O O . ALA A 1 93 ? -0.519 -0.075 -10.497 1.00 71.88 93 ALA A O 1
ATOM 753 N N . ALA A 1 94 ? -1.882 -1.705 -11.256 1.00 70.62 94 ALA A N 1
ATOM 754 C CA . ALA A 1 94 ? -2.915 -1.522 -10.243 1.00 70.62 94 ALA A CA 1
ATOM 755 C C . ALA A 1 94 ? -2.429 -2.007 -8.870 1.00 70.62 94 ALA A C 1
ATOM 757 O O . ALA A 1 94 ? -2.566 -1.283 -7.886 1.00 70.62 94 ALA A O 1
ATOM 758 N N . ASP A 1 95 ? -1.765 -3.162 -8.819 1.00 80.94 95 ASP A N 1
ATOM 759 C CA . ASP A 1 95 ? -1.164 -3.701 -7.598 1.00 80.94 95 ASP A CA 1
ATOM 760 C C . ASP A 1 95 ? -0.050 -2.802 -7.068 1.00 80.94 95 ASP A C 1
ATOM 762 O O . ASP A 1 95 ? -0.019 -2.481 -5.879 1.00 80.94 95 ASP A O 1
ATOM 766 N N . ALA A 1 96 ? 0.807 -2.302 -7.965 1.00 76.19 96 ALA A N 1
ATOM 767 C CA . ALA A 1 96 ? 1.856 -1.342 -7.630 1.00 76.19 96 ALA A CA 1
ATOM 768 C C . ALA A 1 96 ? 1.300 -0.044 -7.029 1.00 76.19 96 ALA A C 1
ATOM 770 O O . ALA A 1 96 ? 1.969 0.612 -6.234 1.00 76.19 96 ALA A O 1
ATOM 771 N N . ALA A 1 97 ? 0.076 0.343 -7.400 1.00 73.38 97 ALA A N 1
ATOM 772 C CA . ALA A 1 97 ? -0.601 1.511 -6.851 1.00 73.38 97 ALA A CA 1
ATOM 773 C C . ALA A 1 97 ? -1.348 1.221 -5.541 1.00 73.38 97 ALA A C 1
ATOM 775 O O . ALA A 1 97 ? -1.454 2.107 -4.690 1.00 73.38 97 ALA A O 1
ATOM 776 N N . LEU A 1 98 ? -1.896 0.013 -5.401 1.00 81.12 98 LEU A N 1
ATOM 777 C CA . LEU A 1 98 ? -2.724 -0.401 -4.272 1.00 81.12 98 LEU A CA 1
ATOM 778 C C . LEU A 1 98 ? -1.878 -0.832 -3.068 1.00 81.12 98 LEU A C 1
ATOM 780 O O . LEU A 1 98 ? -2.148 -0.408 -1.944 1.00 81.12 98 LEU A O 1
ATOM 784 N N . ALA A 1 99 ? -0.840 -1.639 -3.286 1.00 87.25 99 ALA A N 1
ATOM 785 C CA . ALA A 1 99 ? -0.083 -2.264 -2.205 1.00 87.25 99 ALA A CA 1
ATOM 786 C C . ALA A 1 99 ? 0.613 -1.270 -1.255 1.00 87.25 99 ALA A C 1
ATOM 788 O O . ALA A 1 99 ? 0.485 -1.453 -0.041 1.00 87.25 99 ALA A O 1
ATOM 789 N N . PRO A 1 100 ? 1.269 -0.185 -1.724 1.00 87.19 100 PRO A N 1
ATOM 790 C CA . PRO A 1 100 ? 1.846 0.809 -0.817 1.00 87.19 100 PRO A CA 1
ATOM 791 C C . PRO A 1 100 ? 0.795 1.500 0.060 1.00 87.19 100 PRO A C 1
ATOM 793 O O . PRO A 1 100 ? 1.044 1.775 1.232 1.00 87.19 100 PRO A O 1
ATOM 796 N N . LYS A 1 101 ? -0.414 1.728 -0.473 1.00 85.25 101 LYS A N 1
ATOM 797 C CA . LYS A 1 101 ? -1.520 2.327 0.288 1.00 85.25 101 LYS A CA 1
ATOM 798 C C . LYS A 1 101 ? -2.021 1.383 1.377 1.00 85.25 101 LYS A C 1
ATOM 800 O O . LYS A 1 101 ? -2.133 1.796 2.526 1.00 85.25 101 LYS A O 1
ATOM 805 N N . LEU A 1 102 ? -2.264 0.116 1.035 1.00 87.38 102 LEU A N 1
ATOM 806 C CA . LEU A 1 102 ? -2.688 -0.897 2.006 1.00 87.38 102 LEU A CA 1
ATOM 807 C C . LEU A 1 102 ? -1.637 -1.105 3.102 1.00 87.38 102 LEU A C 1
ATOM 809 O O . LEU A 1 102 ? -1.991 -1.206 4.271 1.00 87.38 102 LEU A O 1
ATOM 813 N N . HIS A 1 103 ? -0.347 -1.102 2.753 1.00 91.62 103 HIS A N 1
ATOM 814 C CA . HIS A 1 103 ? 0.739 -1.184 3.730 1.00 91.62 103 HIS A CA 1
ATOM 815 C C . HIS A 1 103 ? 0.674 -0.053 4.767 1.00 91.62 103 HIS A C 1
ATOM 817 O O . HIS A 1 103 ? 0.739 -0.330 5.963 1.00 91.62 103 HIS A O 1
ATOM 823 N N . HIS A 1 104 ? 0.459 1.188 4.324 1.00 88.62 104 HIS A N 1
ATOM 824 C CA . HIS A 1 104 ? 0.335 2.343 5.216 1.00 88.62 104 HIS A CA 1
ATOM 825 C C . HIS A 1 104 ? -0.916 2.280 6.091 1.00 88.62 104 HIS A C 1
ATOM 827 O O . HIS A 1 104 ? -0.830 2.563 7.282 1.00 88.62 104 HIS A O 1
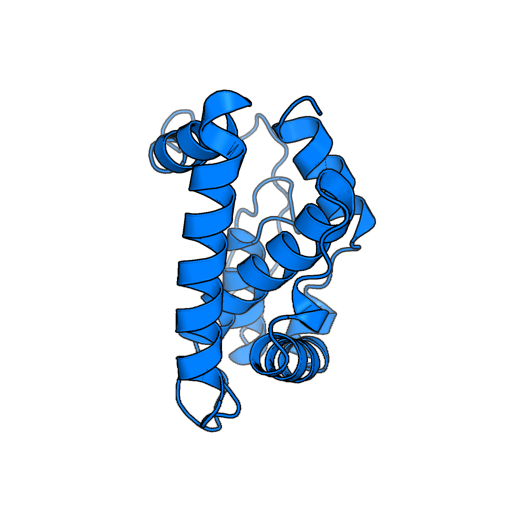ATOM 833 N N . ILE A 1 105 ? -2.061 1.893 5.518 1.00 87.12 105 ILE A N 1
ATOM 834 C CA . ILE A 1 105 ? -3.321 1.748 6.262 1.00 87.12 105 ILE A CA 1
ATOM 835 C C . ILE A 1 105 ? -3.153 0.717 7.382 1.00 87.12 105 ILE A C 1
ATOM 837 O O . ILE A 1 105 ? -3.498 1.004 8.522 1.00 87.12 105 ILE A O 1
ATOM 841 N N . ILE A 1 106 ? -2.571 -0.449 7.084 1.00 90.62 106 ILE A N 1
ATOM 842 C CA . ILE A 1 106 ? -2.364 -1.518 8.073 1.00 90.62 106 ILE A CA 1
ATOM 843 C C . ILE A 1 106 ? -1.509 -1.031 9.252 1.00 90.62 106 ILE A C 1
ATOM 845 O O . ILE A 1 106 ? -1.870 -1.278 10.399 1.00 90.62 106 ILE A O 1
ATOM 849 N N . ILE A 1 107 ? -0.406 -0.326 8.980 1.00 89.00 107 ILE A N 1
ATOM 850 C CA . ILE A 1 107 ? 0.491 0.188 10.027 1.00 89.00 107 ILE A CA 1
ATOM 851 C C . ILE A 1 107 ? -0.211 1.270 10.854 1.00 89.00 107 ILE A C 1
ATOM 853 O O . ILE A 1 107 ? -0.276 1.185 12.080 1.00 89.00 107 ILE A O 1
ATOM 857 N N . MET A 1 108 ? -0.775 2.279 10.187 1.00 85.69 108 MET A N 1
ATOM 858 C CA . MET A 1 108 ? -1.324 3.443 10.880 1.00 85.69 108 MET A CA 1
ATOM 859 C C . MET A 1 108 ? -2.609 3.132 11.644 1.00 85.69 108 MET A C 1
ATOM 861 O O . MET A 1 108 ? -2.799 3.684 12.722 1.00 85.69 108 MET A O 1
ATOM 865 N N . MET A 1 109 ? -3.475 2.241 11.150 1.00 88.75 109 MET A N 1
ATOM 866 C CA . MET A 1 109 ? -4.689 1.846 11.879 1.00 88.75 109 MET A CA 1
ATOM 867 C C . MET A 1 109 ? -4.365 1.036 13.136 1.00 88.75 109 MET A C 1
ATOM 869 O O . MET A 1 109 ? -4.983 1.258 14.178 1.00 88.75 109 MET A O 1
ATOM 873 N N . ALA A 1 110 ? -3.351 0.168 13.074 1.00 88.50 110 ALA A N 1
ATOM 874 C CA . ALA A 1 110 ? -2.873 -0.547 14.252 1.00 88.50 110 ALA A CA 1
ATOM 875 C C . ALA A 1 110 ? -2.297 0.423 15.295 1.00 88.50 110 ALA A C 1
ATOM 877 O O . ALA A 1 110 ? -2.587 0.291 16.482 1.00 88.50 110 ALA A O 1
ATOM 878 N N . LYS A 1 111 ? -1.528 1.428 14.856 1.00 85.12 111 LYS A N 1
ATOM 879 C CA . LYS A 1 111 ? -0.891 2.404 15.746 1.00 85.12 111 LYS A CA 1
ATOM 880 C C . LYS A 1 111 ? -1.866 3.414 16.354 1.00 85.12 111 LYS A C 1
ATOM 882 O O . LYS A 1 111 ? -1.847 3.619 17.562 1.00 85.12 111 LYS A O 1
ATOM 887 N N . ALA A 1 112 ? -2.661 4.079 15.520 1.00 80.88 112 ALA A N 1
ATOM 888 C CA . ALA A 1 112 ? -3.478 5.221 15.925 1.00 80.88 112 ALA A CA 1
ATOM 889 C C . ALA A 1 112 ? -4.813 4.807 16.558 1.00 80.88 112 ALA A C 1
ATOM 891 O O . ALA A 1 112 ? -5.323 5.511 17.424 1.00 80.88 112 ALA A O 1
ATOM 892 N N . GLU A 1 113 ? -5.375 3.672 16.136 1.00 82.50 113 GLU A N 1
ATOM 893 C CA . GLU A 1 113 ? -6.720 3.236 16.539 1.00 82.50 113 GLU A CA 1
ATOM 894 C C . GLU A 1 113 ? -6.724 1.847 17.202 1.00 82.50 113 GLU A C 1
ATOM 896 O O . GLU A 1 113 ? -7.791 1.324 17.523 1.00 82.50 113 GLU A O 1
ATOM 901 N N . GLY A 1 114 ? -5.557 1.208 17.372 1.00 86.75 114 GLY A N 1
ATOM 902 C CA . GLY A 1 114 ? -5.464 -0.165 17.886 1.00 86.75 114 GLY A CA 1
ATOM 903 C C . GLY A 1 114 ? -6.138 -1.205 16.983 1.00 86.75 114 GLY A C 1
ATOM 904 O O . GLY A 1 114 ? -6.419 -2.320 17.421 1.00 86.75 114 GLY A O 1
ATOM 905 N N . TRP A 1 115 ? -6.445 -0.848 15.732 1.00 90.56 115 TRP A N 1
ATOM 906 C CA . TRP A 1 115 ? -7.270 -1.657 14.846 1.00 90.56 115 TRP A CA 1
ATOM 907 C C . TRP A 1 115 ? -6.424 -2.558 13.948 1.00 90.56 115 TRP A C 1
ATOM 909 O O . TRP A 1 115 ? -5.677 -2.096 13.084 1.00 90.56 115 TRP A O 1
ATOM 919 N N . ASN A 1 116 ? -6.581 -3.872 14.118 1.00 92.00 116 ASN A N 1
ATOM 920 C CA . ASN A 1 116 ? -5.933 -4.866 13.272 1.00 92.00 116 ASN A CA 1
ATOM 921 C C . ASN A 1 116 ? -6.749 -5.143 11.999 1.00 92.00 116 ASN A C 1
ATOM 923 O O . ASN A 1 116 ? -7.493 -6.116 11.922 1.00 92.00 116 ASN A O 1
ATOM 927 N N . VAL A 1 117 ? -6.541 -4.320 10.971 1.00 91.25 117 VAL A N 1
ATOM 928 C CA . VAL A 1 117 ? -7.195 -4.452 9.654 1.00 91.25 117 VAL A CA 1
ATOM 929 C C . VAL A 1 117 ? -7.047 -5.865 9.065 1.00 91.25 117 VAL A C 1
ATOM 931 O O . VAL A 1 117 ? -7.979 -6.412 8.486 1.00 91.25 117 VAL A O 1
ATOM 934 N N . CYS A 1 118 ? -5.885 -6.500 9.229 1.00 92.19 118 CYS A N 1
ATOM 935 C CA . CYS A 1 118 ? -5.629 -7.833 8.677 1.00 92.19 118 CYS A CA 1
ATOM 936 C C . CYS A 1 118 ? -6.395 -8.961 9.388 1.00 92.19 118 CYS A C 1
ATOM 938 O O . CYS A 1 118 ? -6.427 -10.073 8.857 1.00 92.19 118 CYS A O 1
ATOM 940 N N . ALA A 1 119 ? -6.934 -8.720 10.587 1.00 91.75 119 ALA A N 1
ATOM 941 C CA . ALA A 1 119 ? -7.804 -9.677 11.267 1.00 91.75 119 ALA A CA 1
ATOM 942 C C . ALA A 1 119 ? -9.197 -9.702 10.625 1.00 91.75 119 ALA A C 1
ATOM 944 O O . ALA A 1 119 ? -9.733 -10.782 10.398 1.00 91.75 119 ALA A O 1
ATOM 945 N N . ASP A 1 120 ? -9.719 -8.527 10.267 1.00 92.12 120 ASP A N 1
ATOM 946 C CA . ASP A 1 120 ? -11.071 -8.378 9.721 1.00 92.12 120 ASP A CA 1
ATOM 947 C C . ASP A 1 120 ? -11.130 -8.659 8.210 1.00 92.12 120 ASP A C 1
ATOM 949 O O . ASP A 1 120 ? -12.153 -9.105 7.700 1.00 92.12 120 ASP A O 1
ATOM 953 N N . TYR A 1 121 ? -10.020 -8.449 7.489 1.00 91.88 121 TYR A N 1
ATOM 954 C CA . TYR A 1 121 ? -9.946 -8.618 6.033 1.00 91.88 121 TYR A CA 1
ATOM 955 C C . TYR A 1 121 ? -8.876 -9.650 5.624 1.00 91.88 121 TYR A C 1
ATOM 957 O O . TYR A 1 121 ? -7.766 -9.283 5.207 1.00 91.88 121 TYR A O 1
ATOM 965 N N . PRO A 1 122 ? -9.171 -10.964 5.705 1.00 93.56 122 PRO A N 1
ATOM 966 C CA . PRO A 1 122 ? -8.201 -12.023 5.419 1.00 93.56 122 PRO A CA 1
ATOM 967 C C . PRO A 1 122 ? -7.718 -12.035 3.960 1.00 93.56 122 PRO A C 1
ATOM 969 O O . PRO A 1 122 ? -6.546 -12.333 3.715 1.00 93.56 122 PRO A O 1
ATOM 972 N N . ALA A 1 123 ? -8.563 -11.645 2.997 1.00 88.88 123 ALA A N 1
ATOM 973 C CA . ALA A 1 123 ? -8.170 -11.500 1.592 1.00 88.88 123 ALA A CA 1
ATOM 974 C C . ALA A 1 123 ? -7.064 -10.440 1.417 1.00 88.88 123 ALA A C 1
ATOM 976 O O . ALA A 1 123 ? -6.053 -10.688 0.754 1.00 88.88 123 ALA A O 1
ATOM 977 N N . ILE A 1 124 ? -7.191 -9.297 2.105 1.00 90.62 124 ILE A N 1
ATOM 978 C CA . ILE A 1 124 ? -6.173 -8.233 2.125 1.00 90.62 124 ILE A CA 1
ATOM 979 C C . ILE A 1 124 ? -4.885 -8.732 2.781 1.00 90.62 124 ILE A C 1
ATOM 981 O O . ILE A 1 124 ? -3.795 -8.484 2.260 1.00 90.62 124 ILE A O 1
ATOM 985 N N . LYS A 1 125 ? -4.988 -9.468 3.895 1.00 94.25 125 LYS A N 1
ATOM 986 C CA . LYS A 1 125 ? -3.826 -10.078 4.556 1.00 94.25 125 LYS A CA 1
ATOM 987 C C . LYS A 1 125 ? -3.077 -11.005 3.598 1.00 94.25 125 LYS A C 1
ATOM 989 O O . LYS A 1 125 ? -1.871 -10.844 3.417 1.00 94.25 125 LYS A O 1
ATOM 994 N N . ALA A 1 126 ? -3.783 -11.932 2.952 1.00 93.25 126 ALA A N 1
ATOM 995 C CA . ALA A 1 126 ? -3.194 -12.885 2.017 1.00 93.25 126 ALA A CA 1
ATOM 996 C C . ALA A 1 126 ? -2.552 -12.182 0.808 1.00 93.25 126 ALA A C 1
ATOM 998 O O . ALA A 1 126 ? -1.426 -12.513 0.428 1.00 93.25 126 ALA A O 1
ATOM 999 N N . TYR A 1 127 ? -3.226 -11.174 0.245 1.00 92.62 127 TYR A N 1
ATOM 1000 C CA . TYR A 1 127 ? -2.684 -10.325 -0.815 1.00 92.62 127 TYR A CA 1
ATOM 1001 C C . TYR A 1 127 ? -1.390 -9.626 -0.377 1.00 92.62 127 TYR A C 1
ATOM 1003 O O . TYR A 1 127 ? -0.364 -9.752 -1.048 1.00 92.62 127 TYR A O 1
ATOM 1011 N N . MET A 1 128 ? -1.386 -8.955 0.779 1.00 94.00 128 MET A N 1
ATOM 1012 C CA . MET A 1 128 ? -0.204 -8.242 1.266 1.00 94.00 128 MET A CA 1
ATOM 1013 C C . MET A 1 128 ? 0.954 -9.182 1.599 1.00 94.00 128 MET A C 1
ATOM 1015 O O . MET A 1 128 ? 2.100 -8.814 1.354 1.00 94.00 128 MET A O 1
ATOM 1019 N N . THR A 1 129 ? 0.694 -10.399 2.085 1.00 94.75 129 THR A N 1
ATOM 1020 C CA . THR A 1 129 ? 1.737 -11.422 2.249 1.00 94.75 129 THR A CA 1
ATOM 1021 C C . THR A 1 129 ? 2.404 -11.750 0.912 1.00 94.75 129 THR A C 1
ATOM 1023 O O . THR A 1 129 ? 3.632 -11.743 0.833 1.00 94.75 129 THR A O 1
ATOM 1026 N N . ARG A 1 130 ? 1.620 -11.962 -0.156 1.00 93.88 130 ARG A N 1
ATOM 1027 C CA . ARG A 1 130 ? 2.149 -12.246 -1.504 1.00 93.88 130 ARG A CA 1
ATOM 1028 C C . ARG A 1 130 ? 2.912 -11.071 -2.103 1.00 93.88 130 ARG A C 1
ATOM 1030 O O . ARG A 1 130 ? 3.921 -11.283 -2.766 1.00 93.88 130 ARG A O 1
ATOM 1037 N N . VAL A 1 131 ? 2.433 -9.842 -1.911 1.00 91.25 131 VAL A N 1
ATOM 1038 C CA . VAL A 1 131 ? 3.124 -8.654 -2.431 1.00 91.25 131 VAL A CA 1
ATOM 1039 C C . VAL A 1 131 ? 4.431 -8.417 -1.682 1.00 91.25 131 VAL A C 1
ATOM 1041 O O . VAL A 1 131 ? 5.464 -8.215 -2.315 1.00 91.25 131 VAL A O 1
ATOM 1044 N N . ARG A 1 132 ? 4.420 -8.509 -0.347 1.00 92.19 132 ARG A N 1
ATOM 1045 C CA . ARG A 1 132 ? 5.622 -8.297 0.468 1.00 92.19 132 ARG A CA 1
ATOM 1046 C C . ARG A 1 132 ? 6.698 -9.347 0.202 1.00 92.19 132 ARG A C 1
ATOM 1048 O O . ARG A 1 132 ? 7.866 -9.025 0.345 1.00 92.19 132 ARG A O 1
ATOM 1055 N N . SER A 1 133 ? 6.364 -10.567 -0.220 1.00 93.00 133 SER A N 1
ATOM 1056 C CA . SER A 1 133 ? 7.379 -11.576 -0.562 1.00 93.00 133 SER A CA 1
ATOM 1057 C C . SER A 1 133 ? 8.087 -11.333 -1.903 1.00 93.00 133 SER A C 1
ATOM 1059 O O . SER A 1 133 ? 8.997 -12.084 -2.247 1.00 93.00 133 SER A O 1
ATOM 1061 N N . ARG A 1 134 ? 7.669 -10.340 -2.701 1.00 90.75 134 ARG A N 1
ATOM 1062 C CA . ARG A 1 134 ? 8.277 -10.068 -4.012 1.00 90.75 134 ARG A CA 1
ATOM 1063 C C . ARG A 1 134 ? 9.646 -9.393 -3.852 1.00 90.75 134 ARG A C 1
ATOM 1065 O O . ARG A 1 134 ? 9.757 -8.466 -3.048 1.00 90.75 134 ARG A O 1
ATOM 1072 N N . PRO A 1 135 ? 10.663 -9.762 -4.655 1.00 91.00 135 PRO A N 1
ATOM 1073 C CA . PRO A 1 135 ? 11.964 -9.090 -4.633 1.00 91.00 135 PRO A CA 1
ATOM 1074 C C . PRO A 1 135 ? 11.872 -7.579 -4.878 1.00 91.00 135 PRO A C 1
ATOM 1076 O O . PRO A 1 135 ? 12.535 -6.811 -4.192 1.00 91.00 135 PRO A O 1
ATOM 1079 N N . SER A 1 136 ? 10.992 -7.154 -5.791 1.00 87.31 136 SER A N 1
ATOM 1080 C CA . SER A 1 136 ? 10.719 -5.743 -6.102 1.00 87.31 136 SER A CA 1
ATOM 1081 C C . SER A 1 136 ? 10.248 -4.943 -4.885 1.00 87.31 136 SER A C 1
ATOM 1083 O O . SER A 1 136 ? 10.691 -3.818 -4.669 1.00 87.31 136 SER A O 1
ATOM 1085 N N . TRP A 1 137 ? 9.386 -5.537 -4.054 1.00 89.69 137 TRP A N 1
ATOM 1086 C CA . TRP A 1 137 ? 8.934 -4.926 -2.808 1.00 89.69 137 TRP A CA 1
ATOM 1087 C C . TRP A 1 137 ? 10.074 -4.826 -1.796 1.00 89.69 137 TRP A C 1
ATOM 1089 O O . TRP A 1 137 ? 10.269 -3.783 -1.181 1.00 89.69 137 TRP A O 1
ATOM 1099 N N . GLN A 1 138 ? 10.849 -5.900 -1.640 1.00 89.31 138 GLN A N 1
ATOM 1100 C CA . GLN A 1 138 ? 11.979 -5.936 -0.709 1.00 89.31 138 GLN A CA 1
ATOM 1101 C C . GLN A 1 138 ? 13.074 -4.928 -1.085 1.00 89.31 138 GLN A C 1
ATOM 1103 O O . GLN A 1 138 ? 13.641 -4.290 -0.203 1.00 89.31 138 GLN A O 1
ATOM 1108 N N . ALA A 1 139 ? 13.314 -4.717 -2.382 1.00 82.44 139 ALA A N 1
ATOM 1109 C CA . ALA A 1 139 ? 14.256 -3.716 -2.884 1.00 82.44 139 ALA A CA 1
ATOM 1110 C C . ALA A 1 139 ? 13.837 -2.270 -2.556 1.00 82.44 139 ALA A C 1
ATOM 1112 O O . ALA A 1 139 ? 14.687 -1.391 -2.436 1.00 82.44 139 ALA A O 1
ATOM 1113 N N . CYS A 1 140 ? 12.535 -2.028 -2.390 1.00 80.62 140 CYS A N 1
ATOM 1114 C CA . CYS A 1 140 ? 11.959 -0.707 -2.132 1.00 80.62 140 CYS A CA 1
ATOM 1115 C C . CYS A 1 140 ? 11.473 -0.526 -0.684 1.00 80.62 140 CYS A C 1
ATOM 1117 O O . CYS A 1 140 ? 10.811 0.469 -0.379 1.00 80.62 140 CYS A O 1
ATOM 1119 N N . LEU A 1 141 ? 11.757 -1.488 0.200 1.00 78.44 141 LEU A N 1
ATOM 1120 C CA . LEU A 1 141 ? 11.208 -1.512 1.549 1.00 78.44 141 LEU A CA 1
ATOM 1121 C C . LEU A 1 141 ? 11.746 -0.352 2.396 1.00 78.44 141 LEU A C 1
ATOM 1123 O O . LEU A 1 141 ? 12.939 -0.057 2.428 1.00 78.44 141 LEU A O 1
ATOM 1127 N N . TYR A 1 142 ? 10.845 0.253 3.157 1.00 79.69 142 TYR A N 1
ATOM 1128 C CA . TYR A 1 142 ? 11.143 1.152 4.265 1.00 79.69 142 TYR A CA 1
ATOM 1129 C C . TYR A 1 142 ? 10.527 0.578 5.538 1.00 79.69 142 TYR A C 1
ATOM 1131 O O . TYR A 1 142 ? 9.559 -0.180 5.477 1.00 79.69 142 TYR A O 1
ATOM 1139 N N . SER A 1 143 ? 11.109 0.899 6.693 1.00 82.31 143 SER A N 1
ATOM 1140 C CA . SER A 1 143 ? 10.650 0.330 7.958 1.00 82.31 143 SER A CA 1
ATOM 1141 C C . SER A 1 143 ? 9.297 0.900 8.380 1.00 82.31 143 SER A C 1
ATOM 1143 O O . SER A 1 143 ? 9.016 2.084 8.179 1.00 82.31 143 SER A O 1
ATOM 1145 N N . ASP A 1 144 ? 8.499 0.071 9.053 1.00 83.94 144 ASP A N 1
ATOM 1146 C CA . ASP A 1 144 ? 7.219 0.474 9.643 1.00 83.94 144 ASP A CA 1
ATOM 1147 C C . ASP A 1 144 ? 7.396 1.687 10.580 1.00 83.94 144 ASP A C 1
ATOM 1149 O O . ASP A 1 144 ? 6.584 2.608 10.573 1.00 83.94 144 ASP A O 1
ATOM 1153 N N . MET A 1 145 ? 8.532 1.766 11.288 1.00 82.06 145 MET A N 1
ATOM 1154 C CA . MET A 1 145 ? 8.891 2.912 12.135 1.00 82.06 145 MET A CA 1
ATOM 1155 C C . MET A 1 145 ? 8.991 4.235 11.365 1.00 82.06 145 MET A C 1
ATOM 1157 O O . MET A 1 145 ? 8.596 5.272 11.893 1.00 82.06 145 MET A O 1
ATOM 1161 N N . ILE A 1 146 ? 9.520 4.225 10.135 1.00 81.38 146 ILE A N 1
ATOM 1162 C CA . ILE A 1 146 ? 9.596 5.435 9.303 1.00 81.38 146 ILE A CA 1
ATOM 1163 C C . ILE A 1 146 ? 8.187 5.856 8.882 1.00 81.38 146 ILE A C 1
ATOM 1165 O O . ILE A 1 146 ? 7.877 7.044 8.920 1.00 81.38 146 ILE A O 1
ATOM 1169 N N . VAL A 1 147 ? 7.321 4.899 8.534 1.00 82.12 147 VAL A N 1
ATOM 1170 C CA . VAL A 1 147 ? 5.916 5.180 8.199 1.00 82.12 147 VAL A CA 1
ATOM 1171 C C . VAL A 1 147 ? 5.220 5.850 9.376 1.00 82.12 147 VAL A C 1
ATOM 1173 O O . VAL A 1 147 ? 4.630 6.915 9.208 1.00 82.12 147 VAL A O 1
ATOM 1176 N N . GLU A 1 148 ? 5.335 5.268 10.570 1.00 82.88 148 GLU A N 1
ATOM 1177 C CA . GLU 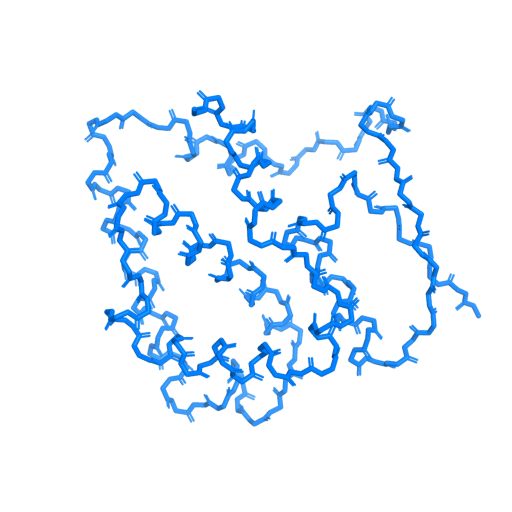A 1 148 ? 4.746 5.816 11.792 1.00 82.88 148 GLU A CA 1
ATOM 1178 C C . GLU A 1 148 ? 5.258 7.227 12.091 1.00 82.88 148 GLU A C 1
ATOM 1180 O O . GLU A 1 148 ? 4.460 8.153 12.253 1.00 82.88 148 GLU A O 1
ATOM 1185 N N . ALA A 1 149 ? 6.580 7.404 12.152 1.00 79.88 149 ALA A N 1
ATOM 1186 C CA . ALA A 1 149 ? 7.204 8.673 12.519 1.00 79.88 149 ALA A CA 1
ATOM 1187 C C . ALA A 1 149 ? 6.811 9.801 11.561 1.00 79.88 149 ALA A C 1
ATOM 1189 O O . ALA A 1 149 ? 6.509 10.919 11.984 1.00 79.88 149 ALA A O 1
ATOM 1190 N N . GLU A 1 150 ? 6.776 9.507 10.266 1.00 80.00 150 GLU A N 1
ATOM 1191 C CA . GLU A 1 150 ? 6.523 10.511 9.247 1.00 80.00 150 GLU A CA 1
ATOM 1192 C C . GLU A 1 150 ? 5.041 10.878 9.145 1.00 80.00 150 GLU A C 1
ATOM 1194 O O . GLU A 1 150 ? 4.730 12.056 8.966 1.00 80.00 150 GLU A O 1
ATOM 1199 N N . TRP A 1 151 ? 4.119 9.933 9.353 1.00 79.88 151 TRP A N 1
ATOM 1200 C CA . TRP A 1 151 ? 2.697 10.262 9.504 1.00 79.88 151 TRP A CA 1
ATOM 1201 C C . TRP A 1 151 ? 2.404 11.019 10.794 1.00 79.88 151 TRP A C 1
ATOM 1203 O O . TRP A 1 151 ? 1.645 11.983 10.755 1.00 79.88 151 TRP A O 1
ATOM 1213 N N . THR A 1 152 ? 3.032 10.636 11.910 1.00 78.00 152 THR A N 1
ATOM 1214 C CA . THR A 1 152 ? 2.891 11.331 13.202 1.00 78.00 152 THR A CA 1
ATOM 1215 C C . THR A 1 152 ? 3.314 12.791 13.053 1.00 78.00 152 THR A C 1
ATOM 1217 O O . THR A 1 152 ? 2.557 13.709 13.358 1.00 78.00 152 THR A O 1
ATOM 1220 N N . LYS A 1 153 ? 4.480 13.014 12.437 1.00 74.88 153 LYS A N 1
ATOM 1221 C CA . LYS A 1 153 ? 4.992 14.344 12.102 1.00 74.88 153 LYS A CA 1
ATOM 1222 C C . LYS A 1 153 ? 4.119 15.093 11.093 1.00 74.88 153 LYS A C 1
ATOM 1224 O O . LYS A 1 153 ? 3.961 16.301 11.214 1.00 74.88 153 LYS A O 1
ATOM 1229 N N . ALA A 1 154 ? 3.594 14.420 10.070 1.00 67.94 154 ALA A N 1
ATOM 1230 C CA . ALA A 1 154 ? 2.768 15.058 9.044 1.00 67.94 154 ALA A CA 1
ATOM 1231 C C . ALA A 1 154 ? 1.391 15.489 9.571 1.00 67.94 154 ALA A C 1
ATOM 1233 O O . ALA A 1 154 ? 0.819 16.450 9.056 1.00 67.94 154 ALA A O 1
ATOM 1234 N N . LEU A 1 155 ? 0.869 14.781 10.574 1.00 68.69 155 LEU A N 1
ATOM 1235 C CA . LEU A 1 155 ? -0.460 14.993 11.144 1.00 68.69 155 LEU A CA 1
ATOM 1236 C C . LEU A 1 155 ? -0.441 15.713 12.498 1.00 68.69 155 LEU A C 1
ATOM 1238 O O . LEU A 1 155 ? -1.512 16.003 13.023 1.00 68.69 155 LEU A O 1
ATOM 1242 N N . ASN A 1 156 ? 0.743 16.051 13.026 1.00 68.00 156 ASN A N 1
ATOM 1243 C CA . ASN A 1 156 ? 0.933 16.606 14.372 1.00 68.00 156 ASN A CA 1
ATOM 1244 C C . ASN A 1 156 ? 0.235 15.763 15.459 1.00 68.00 156 ASN A C 1
ATOM 1246 O O . ASN A 1 156 ? -0.420 16.318 16.344 1.00 68.00 156 ASN A O 1
ATOM 1250 N N . LEU A 1 157 ? 0.336 14.435 15.337 1.00 59.41 157 LEU A N 1
ATOM 1251 C CA . LEU A 1 157 ? -0.165 13.472 16.324 1.00 59.41 157 LEU A CA 1
ATOM 1252 C C . LEU A 1 157 ? 0.805 13.301 17.498 1.00 59.41 157 LEU A C 1
ATOM 1254 O O . LEU A 1 157 ? 2.016 13.567 17.312 1.00 59.41 157 LEU A O 1
#

Radius of gyration: 16.58 Å; chains: 1; bounding box: 38×41×38 Å

Secondary structure (DSSP, 8-state):
--EEEEE-S-TT-HHHHHHHHHHHHTT--EEEEE--TT-S-GGG-SSSHHHHHHHT--TTSHHHHHHHHHHHHHHHHHHHHS-SBTTBTS--HHHHHHHHHHHHHHHHHHHHH---HHHH-HHHHHHHHHHHTSHHHHHT---HHHHHHHHHHHHT-

Sequence (157 aa):
MYALIPTFAASWSPFCHRVLLTLEEKHIPYSLRYVKKGEFPDWFSNLFPKFVDVLKATSKDKASSKEALQSELSAVGEKLEDNKFYKGDLFGAADAALAPKLHHIIIMMAKAEGWNVCADYPAIKAYMTRVRSRPSWQACLYSDMIVEAEWTKALNL